Protein AF-A0A255ZM12-F1 (afdb_monomer_lite)

Organism: NCBI:txid2023067

Structure (mmCIF, N/CA/C/O backbone):
data_AF-A0A255ZM12-F1
#
_entry.id   AF-A0A255ZM12-F1
#
loop_
_atom_site.group_PDB
_atom_site.id
_atom_site.type_symbol
_atom_site.label_atom_id
_atom_site.label_alt_id
_atom_site.label_comp_id
_atom_site.label_asym_id
_atom_site.label_entity_id
_atom_site.label_seq_id
_atom_site.pdbx_PDB_ins_code
_atom_site.C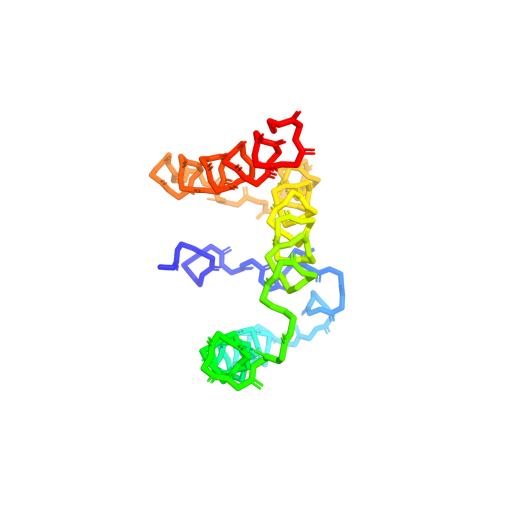artn_x
_atom_site.Cartn_y
_atom_site.Cartn_z
_atom_site.occupancy
_atom_site.B_iso_or_equiv
_atom_site.auth_seq_id
_atom_site.auth_comp_id
_atom_site.auth_asym_id
_atom_site.auth_atom_id
_atom_site.pdbx_PDB_model_num
ATOM 1 N N . MET A 1 1 ? -4.146 10.888 7.586 1.00 58.56 1 MET A N 1
ATOM 2 C CA . MET A 1 1 ? -4.026 9.445 7.890 1.00 58.56 1 MET A CA 1
ATOM 3 C C . MET A 1 1 ? -5.132 9.037 8.865 1.00 58.56 1 MET A C 1
ATOM 5 O O . MET A 1 1 ? -4.886 8.965 10.066 1.00 58.56 1 MET A O 1
ATOM 9 N N . ASP A 1 2 ? -6.353 8.776 8.378 1.00 56.88 2 ASP A N 1
ATOM 10 C CA . ASP A 1 2 ? -7.439 8.240 9.232 1.00 56.88 2 ASP A CA 1
ATOM 11 C C . ASP A 1 2 ? -7.066 6.921 9.899 1.00 56.88 2 ASP A C 1
ATOM 13 O O . ASP A 1 2 ? -7.536 6.633 10.996 1.00 56.88 2 ASP A O 1
ATOM 17 N N . ALA A 1 3 ? -6.157 6.174 9.275 1.00 61.16 3 ALA A N 1
ATOM 18 C CA . ALA A 1 3 ? -5.565 4.951 9.791 1.00 61.16 3 ALA A CA 1
ATOM 19 C C . ALA A 1 3 ? -5.038 5.098 11.218 1.00 61.16 3 ALA A C 1
ATOM 21 O O . 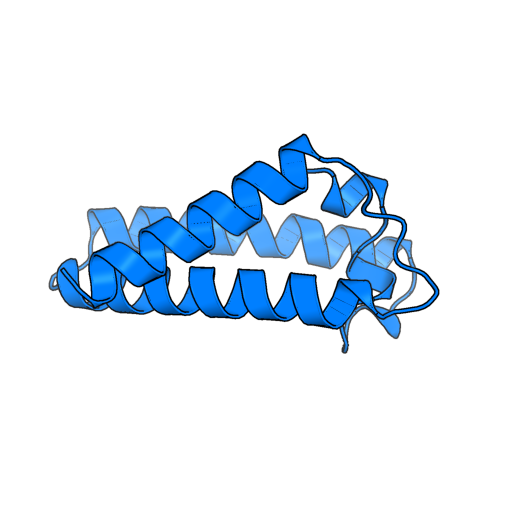ALA A 1 3 ? -5.239 4.239 12.081 1.00 61.16 3 ALA A O 1
ATOM 22 N N . ILE A 1 4 ? -4.418 6.250 11.482 1.00 61.22 4 ILE A N 1
ATOM 23 C CA . ILE A 1 4 ? -3.841 6.578 12.779 1.00 61.22 4 ILE A CA 1
ATOM 24 C C . ILE A 1 4 ? -4.935 6.955 13.780 1.00 61.22 4 ILE A C 1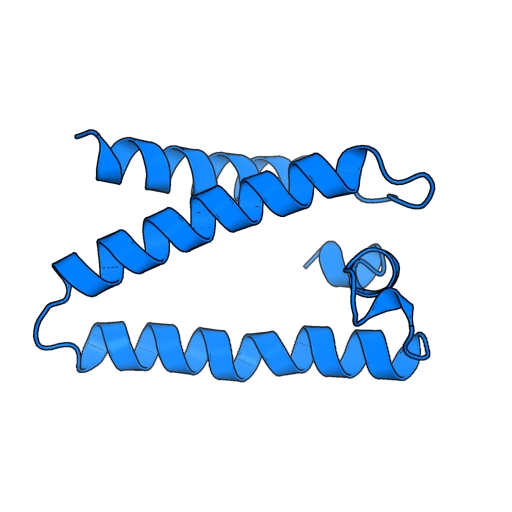
ATOM 26 O O . ILE A 1 4 ? -4.889 6.548 14.941 1.00 61.22 4 ILE A O 1
ATOM 30 N N . ARG A 1 5 ? -5.957 7.690 13.326 1.00 55.06 5 ARG A N 1
ATOM 31 C CA . ARG A 1 5 ? -7.101 8.106 14.152 1.00 55.06 5 ARG A CA 1
ATOM 32 C C . ARG A 1 5 ? -7.982 6.912 14.545 1.00 55.06 5 ARG A C 1
ATOM 34 O O . ARG A 1 5 ? -8.460 6.845 15.675 1.00 55.06 5 ARG A O 1
ATOM 41 N N . CYS A 1 6 ? -8.142 5.948 13.640 1.00 62.00 6 CYS A N 1
ATOM 42 C CA . CYS A 1 6 ? -8.955 4.746 13.823 1.00 62.00 6 CYS A CA 1
ATOM 43 C C . CYS A 1 6 ? -8.195 3.565 14.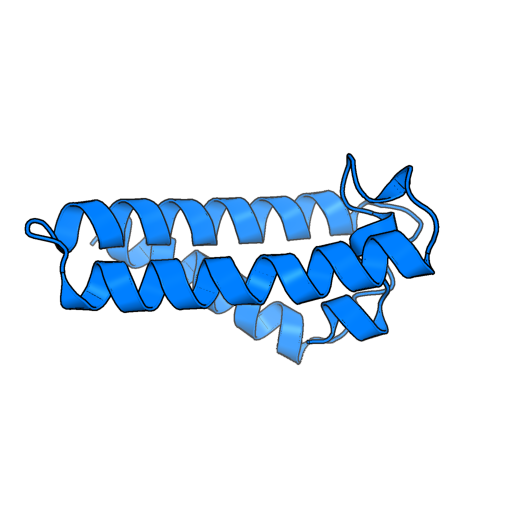448 1.00 62.00 6 CYS A C 1
ATOM 45 O O . CYS A 1 6 ? -8.809 2.528 14.699 1.00 62.00 6 CYS A O 1
ATOM 47 N N . ARG A 1 7 ? -6.897 3.725 14.748 1.00 65.19 7 ARG A N 1
ATOM 48 C CA . ARG A 1 7 ? -6.023 2.682 15.317 1.00 65.19 7 ARG A CA 1
ATOM 49 C C . ARG A 1 7 ? -6.012 1.399 14.482 1.00 65.19 7 ARG A C 1
ATOM 51 O O . ARG A 1 7 ? -6.171 0.303 15.021 1.00 65.19 7 ARG A O 1
ATOM 58 N N . GLU A 1 8 ? -5.826 1.526 13.168 1.00 65.38 8 GLU A N 1
ATOM 59 C CA . GLU A 1 8 ? -5.862 0.386 12.235 1.00 65.38 8 GLU A CA 1
ATOM 60 C C . GLU A 1 8 ? -4.830 -0.707 12.554 1.00 65.38 8 GLU A C 1
ATOM 62 O O . GLU A 1 8 ? -5.071 -1.881 12.269 1.00 65.38 8 GLU A O 1
ATOM 67 N N . TRP A 1 9 ? -3.741 -0.374 13.258 1.00 68.06 9 TRP A N 1
ATOM 68 C CA . TRP A 1 9 ? -2.782 -1.359 13.774 1.00 68.06 9 TRP A CA 1
ATOM 69 C C . TRP A 1 9 ? -3.419 -2.416 14.690 1.00 68.06 9 TRP A C 1
ATOM 71 O O . TRP A 1 9 ? -2.881 -3.509 14.799 1.00 68.06 9 TRP A O 1
ATOM 81 N N . ARG A 1 10 ? -4.579 -2.153 15.313 1.00 65.06 10 ARG A N 1
ATOM 82 C CA . ARG A 1 10 ? -5.317 -3.158 16.107 1.00 65.06 10 ARG A CA 1
ATOM 83 C C . ARG A 1 10 ? -6.032 -4.207 15.255 1.00 65.06 10 ARG A C 1
ATOM 85 O O . ARG A 1 10 ? -6.478 -5.214 15.796 1.00 65.06 10 ARG A O 1
ATOM 92 N N . ILE A 1 11 ? -6.206 -3.945 13.963 1.00 67.06 11 ILE A N 1
ATOM 93 C CA . ILE A 1 11 ? -6.945 -4.800 13.028 1.00 67.06 11 ILE A CA 1
ATOM 94 C C . ILE A 1 11 ? -5.969 -5.574 12.135 1.00 67.06 11 ILE A C 1
ATOM 96 O O . ILE A 1 11 ? -6.241 -6.714 11.767 1.00 67.06 11 ILE A O 1
ATOM 100 N N . PHE A 1 12 ? -4.808 -4.983 11.840 1.00 67.38 12 PHE A N 1
ATOM 101 C CA . PHE A 1 12 ? -3.790 -5.604 11.003 1.00 67.38 12 PHE A CA 1
ATOM 102 C C . PHE A 1 12 ? -3.212 -6.873 11.669 1.00 67.38 12 PHE A C 1
ATOM 104 O O . PHE A 1 12 ? -2.687 -6.786 12.786 1.00 67.38 12 PHE A O 1
ATOM 111 N N . PRO A 1 13 ? -3.282 -8.053 11.020 1.00 58.19 13 PRO A N 1
ATOM 112 C CA . PRO A 1 13 ? -2.767 -9.297 11.573 1.00 58.19 13 PRO A CA 1
ATOM 113 C C . PRO A 1 13 ? -1.247 -9.173 11.726 1.00 58.19 13 PRO A C 1
ATOM 115 O O . PRO A 1 13 ? -0.534 -8.887 10.769 1.00 58.19 13 PRO A O 1
ATOM 118 N N . GLY A 1 14 ? -0.765 -9.309 12.962 1.00 66.12 14 GLY A N 1
ATOM 119 C CA . GLY A 1 14 ? 0.628 -9.058 13.345 1.00 66.12 14 GLY A CA 1
ATOM 120 C C . GLY A 1 14 ? 0.764 -7.854 14.276 1.00 66.12 14 GLY A C 1
ATOM 121 O O . GLY A 1 14 ? 1.217 -8.015 15.406 1.00 66.12 14 GLY A O 1
ATOM 122 N N . LEU A 1 15 ? 0.295 -6.668 13.866 1.00 62.34 15 LEU A N 1
ATOM 123 C CA . LEU A 1 15 ? 0.300 -5.492 14.751 1.00 62.34 15 LEU A CA 1
ATOM 124 C C . LEU A 1 15 ? -0.808 -5.533 15.812 1.00 62.34 15 LEU A C 1
ATOM 126 O O . LEU A 1 15 ? -0.655 -4.919 16.866 1.00 62.34 15 LEU A O 1
ATOM 130 N N . SER A 1 16 ? -1.878 -6.302 15.585 1.00 66.12 16 SER A N 1
ATOM 131 C CA . SER A 1 16 ? -2.972 -6.484 16.547 1.00 66.12 16 SER A CA 1
ATOM 132 C C . SER A 1 16 ? -2.555 -7.202 17.836 1.00 66.12 16 SER A C 1
ATOM 134 O O . SER A 1 16 ? -3.234 -7.074 18.855 1.00 66.12 16 SER A O 1
ATOM 136 N N . LEU A 1 17 ? -1.436 -7.932 17.794 1.00 64.94 17 LEU A N 1
ATOM 137 C CA . LEU A 1 17 ? -0.829 -8.630 18.931 1.00 64.94 17 LEU A CA 1
ATOM 138 C C . LEU A 1 17 ? 0.079 -7.715 19.769 1.00 64.94 17 LEU A C 1
ATOM 140 O O . LEU A 1 17 ? 0.432 -8.059 20.895 1.00 64.94 17 LEU A O 1
ATOM 144 N N . LEU A 1 18 ? 0.472 -6.560 19.226 1.00 68.62 18 LEU A N 1
ATOM 145 C CA . LEU A 1 18 ? 1.356 -5.605 19.886 1.00 68.62 18 LEU A CA 1
ATOM 146 C C . LEU A 1 18 ? 0.556 -4.608 20.733 1.00 68.62 18 LEU A C 1
ATOM 148 O O . LEU A 1 18 ? -0.622 -4.339 20.493 1.00 68.62 18 LEU A O 1
ATOM 152 N N . SER A 1 19 ? 1.213 -4.027 21.740 1.00 74.69 19 SER A N 1
ATOM 153 C CA . SER A 1 19 ? 0.591 -2.991 22.568 1.00 74.69 19 SER A CA 1
ATOM 154 C C . SER A 1 19 ? 0.220 -1.768 21.721 1.00 74.69 19 SER A C 1
ATOM 156 O O . SER A 1 19 ? 0.923 -1.425 20.773 1.00 74.69 19 SER A O 1
ATOM 158 N N . ASP A 1 20 ? -0.871 -1.077 22.072 1.00 71.06 20 ASP A N 1
ATOM 159 C CA . ASP A 1 20 ? -1.451 0.015 21.264 1.00 71.06 20 ASP A CA 1
ATOM 160 C C . ASP A 1 20 ? -0.421 1.099 20.886 1.00 71.06 20 ASP A C 1
ATOM 162 O O . ASP A 1 20 ? -0.427 1.625 19.776 1.00 71.06 20 ASP A O 1
ATOM 166 N N . LYS A 1 21 ? 0.519 1.380 21.798 1.00 76.06 21 LYS A N 1
ATOM 167 C CA . LYS A 1 21 ? 1.606 2.346 21.598 1.00 76.06 21 LYS A CA 1
ATOM 168 C C . LYS A 1 21 ? 2.668 1.837 20.616 1.00 76.06 21 LYS A C 1
ATOM 170 O O . LYS A 1 21 ? 3.109 2.598 19.760 1.00 76.06 21 LYS A O 1
ATOM 175 N N . LEU A 1 22 ? 3.064 0.566 20.716 1.00 77.88 22 LEU A N 1
ATOM 176 C CA . LEU A 1 22 ? 4.015 -0.061 19.790 1.00 77.88 22 LEU A CA 1
ATOM 177 C C . LEU A 1 22 ? 3.406 -0.235 18.396 1.00 77.88 22 LEU A C 1
ATOM 179 O O . LEU A 1 22 ? 4.063 0.086 17.411 1.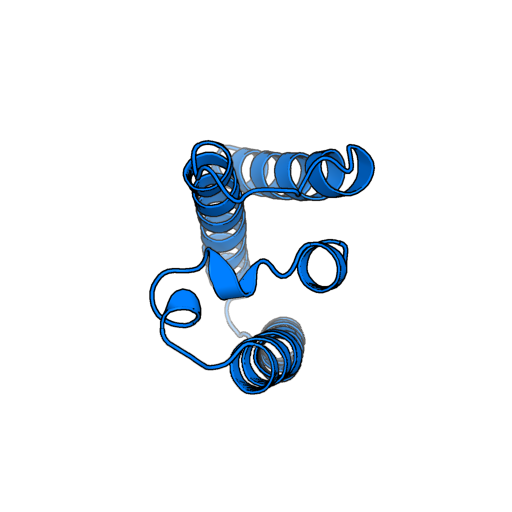00 77.88 22 LEU A O 1
ATOM 183 N N . GLY A 1 23 ? 2.144 -0.668 18.317 1.00 76.88 23 GLY A N 1
ATOM 184 C CA . GLY A 1 23 ? 1.406 -0.806 17.064 1.00 76.88 23 GLY A CA 1
ATOM 185 C C . GLY A 1 23 ? 1.314 0.516 16.299 1.00 76.88 23 GLY A C 1
ATOM 186 O O . GLY A 1 23 ? 1.615 0.554 15.110 1.00 76.88 23 GLY A O 1
ATOM 187 N N . HIS A 1 24 ? 1.003 1.615 16.997 1.00 74.44 24 HIS A N 1
ATOM 188 C CA . HIS A 1 24 ? 1.038 2.962 16.423 1.00 74.44 24 HIS A CA 1
ATOM 189 C C . HIS A 1 24 ? 2.422 3.314 15.877 1.00 74.44 24 HIS A C 1
ATOM 191 O O . HIS A 1 24 ? 2.540 3.709 14.719 1.00 74.44 24 HIS A O 1
ATOM 197 N N . ILE A 1 25 ? 3.463 3.206 16.711 1.00 80.31 25 ILE A N 1
ATOM 198 C CA . ILE A 1 25 ? 4.822 3.623 16.343 1.00 80.31 25 ILE A CA 1
ATOM 199 C C . ILE A 1 25 ? 5.285 2.845 15.117 1.00 80.31 25 ILE A C 1
ATOM 201 O O . ILE A 1 25 ? 5.690 3.459 14.138 1.00 80.31 25 ILE A O 1
ATOM 205 N N . ILE A 1 26 ? 5.169 1.517 15.135 1.00 80.69 26 ILE A N 1
ATOM 206 C CA . ILE A 1 26 ? 5.605 0.670 14.022 1.00 80.69 26 ILE A CA 1
ATOM 207 C C . ILE A 1 26 ? 4.805 0.990 12.763 1.00 80.69 26 ILE A C 1
ATOM 209 O O . ILE A 1 26 ? 5.401 1.125 11.701 1.00 80.69 26 ILE A O 1
ATOM 213 N N . PHE A 1 27 ? 3.485 1.167 12.870 1.00 77.50 27 PHE A N 1
ATOM 214 C CA . PHE A 1 27 ? 2.656 1.506 11.719 1.00 77.50 27 PHE A CA 1
ATOM 215 C C . PHE A 1 27 ? 3.105 2.822 11.082 1.00 77.50 27 PHE A C 1
ATOM 217 O O . PHE A 1 27 ? 3.391 2.850 9.893 1.00 77.50 27 PHE A O 1
ATOM 224 N N . VAL A 1 28 ? 3.242 3.899 11.858 1.00 81.06 28 VAL A N 1
ATOM 225 C CA . VAL A 1 28 ? 3.664 5.208 11.331 1.00 81.06 28 VAL A CA 1
ATOM 226 C C . VAL A 1 28 ? 5.088 5.158 10.791 1.00 81.06 28 VAL A C 1
ATOM 228 O O . VAL A 1 28 ? 5.339 5.603 9.671 1.00 81.06 28 VAL A O 1
ATOM 231 N N . PHE A 1 29 ? 6.017 4.581 11.554 1.00 83.81 29 PHE A N 1
ATOM 232 C CA . PHE A 1 29 ? 7.409 4.506 11.135 1.00 83.81 29 PHE A CA 1
ATOM 233 C C . PHE A 1 29 ? 7.593 3.624 9.913 1.00 83.81 29 PHE A C 1
ATOM 235 O O . PHE A 1 29 ? 8.418 3.984 9.096 1.00 83.81 29 PHE A O 1
ATOM 242 N N . ALA A 1 30 ? 6.823 2.551 9.719 1.00 82.50 30 ALA A N 1
ATOM 243 C CA . ALA A 1 30 ? 6.917 1.711 8.523 1.00 82.50 30 ALA A CA 1
ATOM 244 C C . ALA A 1 30 ? 6.581 2.472 7.229 1.00 82.50 30 ALA A C 1
ATOM 246 O O . ALA A 1 30 ? 7.119 2.145 6.171 1.00 82.50 30 ALA A O 1
ATOM 247 N N . HIS A 1 31 ? 5.753 3.520 7.301 1.00 82.81 31 HIS A N 1
ATOM 248 C CA . HIS A 1 31 ? 5.441 4.340 6.130 1.00 82.81 31 HIS A CA 1
ATOM 249 C C . HIS A 1 31 ? 6.633 5.197 5.684 1.00 82.81 31 HIS A C 1
ATOM 251 O O . HIS A 1 31 ? 6.770 5.454 4.493 1.00 82.81 31 HIS A O 1
ATOM 257 N N . ILE A 1 32 ? 7.519 5.616 6.595 1.00 85.75 32 ILE A N 1
ATOM 258 C CA . ILE A 1 32 ? 8.660 6.482 6.251 1.00 85.75 32 ILE A CA 1
ATOM 259 C C . ILE A 1 32 ? 9.653 5.763 5.308 1.00 85.75 32 ILE A C 1
ATOM 261 O O . ILE A 1 32 ? 9.909 6.292 4.224 1.00 85.75 32 ILE A O 1
ATOM 265 N N . PRO A 1 33 ? 10.174 4.558 5.631 1.00 85.44 33 PRO A N 1
ATOM 266 C CA . PRO A 1 33 ? 10.984 3.765 4.716 1.00 85.44 33 PRO A CA 1
ATOM 267 C C . PRO A 1 33 ? 10.239 3.413 3.436 1.00 85.44 33 PRO A C 1
ATOM 269 O O . PRO A 1 33 ? 10.856 3.392 2.379 1.00 85.44 33 PRO A O 1
ATOM 272 N N . LEU A 1 34 ? 8.929 3.156 3.511 1.00 84.75 34 LEU A N 1
ATOM 273 C CA . LEU A 1 34 ? 8.133 2.811 2.337 1.00 84.75 34 LEU A CA 1
ATOM 274 C C . LEU A 1 34 ? 8.061 3.983 1.349 1.00 84.75 34 LEU A C 1
ATOM 276 O O . LEU A 1 34 ? 8.344 3.797 0.169 1.00 84.75 34 LEU A O 1
ATOM 280 N N . PHE A 1 35 ? 7.781 5.201 1.820 1.00 84.44 35 PHE A N 1
ATOM 281 C CA . PHE A 1 35 ? 7.821 6.395 0.973 1.00 84.44 35 PHE A CA 1
ATOM 282 C C . PHE A 1 35 ? 9.224 6.675 0.439 1.00 84.44 35 PHE A C 1
ATOM 284 O O . PHE A 1 35 ? 9.374 6.990 -0.740 1.00 84.44 35 PHE A O 1
ATOM 291 N N . PHE A 1 36 ? 10.255 6.516 1.273 1.00 88.25 36 PHE A N 1
ATOM 292 C CA . PHE A 1 36 ? 11.638 6.660 0.827 1.00 88.25 36 PHE A CA 1
ATOM 293 C C . PHE A 1 36 ? 11.978 5.663 -0.286 1.00 88.25 36 PHE A C 1
ATOM 295 O O . PHE A 1 36 ? 12.530 6.059 -1.307 1.00 88.25 36 PHE A O 1
ATOM 302 N N . PHE A 1 37 ? 11.602 4.394 -0.123 1.00 87.25 37 PHE A N 1
ATOM 303 C CA . PHE A 1 37 ? 11.832 3.340 -1.106 1.00 87.25 37 PHE A CA 1
ATOM 304 C C . PHE A 1 37 ? 11.111 3.628 -2.425 1.00 87.25 37 PHE A C 1
ATOM 306 O O . PHE A 1 37 ? 11.721 3.529 -3.486 1.00 87.25 37 PHE A O 1
ATOM 313 N N . VAL A 1 38 ? 9.846 4.059 -2.366 1.00 86.56 38 VAL A N 1
ATOM 314 C CA . VAL A 1 38 ? 9.068 4.437 -3.555 1.00 86.56 38 VAL A CA 1
ATOM 315 C C . VAL A 1 38 ? 9.733 5.593 -4.306 1.00 86.56 38 VAL A C 1
ATOM 317 O O . VAL A 1 38 ? 9.937 5.499 -5.513 1.00 86.56 38 VAL A O 1
ATOM 320 N N . ILE A 1 39 ? 10.128 6.660 -3.604 1.00 86.62 39 ILE A N 1
ATOM 321 C CA . ILE A 1 39 ? 10.800 7.820 -4.215 1.00 86.62 39 ILE A CA 1
ATOM 322 C C . ILE A 1 39 ? 12.169 7.430 -4.779 1.00 86.62 39 ILE A C 1
ATOM 324 O O . ILE A 1 39 ? 12.542 7.856 -5.874 1.00 86.62 39 ILE A O 1
ATOM 328 N N . TRP A 1 40 ? 12.929 6.625 -4.038 1.00 89.31 40 TRP A N 1
ATOM 329 C CA . TRP A 1 40 ? 14.240 6.162 -4.469 1.00 89.31 40 TRP A CA 1
ATOM 330 C C . TRP A 1 40 ? 14.133 5.346 -5.754 1.00 89.31 40 TRP A C 1
ATOM 332 O O . TRP A 1 40 ? 14.877 5.612 -6.701 1.00 89.31 40 TRP A O 1
ATOM 342 N N . GLN A 1 41 ? 13.158 4.439 -5.823 1.00 86.12 41 GLN A N 1
ATOM 343 C CA . GLN A 1 41 ? 12.956 3.597 -6.988 1.00 86.12 41 GLN A CA 1
ATOM 344 C C . GLN A 1 41 ? 12.408 4.376 -8.183 1.00 86.12 41 GLN A C 1
ATOM 346 O O . GLN A 1 41 ? 12.904 4.199 -9.289 1.00 86.12 41 GLN A O 1
ATOM 351 N N . LEU A 1 42 ? 11.518 5.348 -7.979 1.00 84.06 42 LEU A N 1
ATOM 352 C CA . LEU A 1 42 ? 11.119 6.284 -9.040 1.00 84.06 42 LEU A CA 1
ATOM 353 C C . LEU A 1 42 ? 12.310 7.043 -9.649 1.00 84.06 42 LEU A C 1
ATOM 355 O O . LEU A 1 42 ? 12.283 7.381 -10.827 1.00 84.06 42 LEU A O 1
ATOM 359 N N . LYS A 1 43 ? 13.361 7.313 -8.867 1.00 86.25 43 LYS A N 1
ATOM 360 C CA . LYS A 1 43 ? 14.528 8.076 -9.332 1.00 86.25 43 LYS A CA 1
ATOM 361 C C . LYS A 1 43 ? 15.662 7.212 -9.898 1.00 86.25 43 LYS A C 1
ATOM 363 O O . LYS A 1 43 ? 16.407 7.693 -10.745 1.00 86.25 43 LYS A O 1
ATOM 368 N N . HIS A 1 44 ? 15.829 5.983 -9.409 1.00 85.25 44 HIS A N 1
ATOM 369 C CA . HIS A 1 44 ? 16.977 5.120 -9.734 1.00 85.25 44 HIS A CA 1
ATOM 370 C C . HIS A 1 44 ? 16.611 3.805 -10.432 1.00 85.25 44 HIS A C 1
ATOM 372 O O . HIS A 1 44 ? 17.518 3.059 -10.811 1.00 85.25 44 HIS A O 1
ATOM 378 N N . SER A 1 45 ? 15.325 3.487 -10.613 1.00 82.31 45 SER A N 1
ATOM 379 C CA . SER A 1 45 ? 14.944 2.256 -11.308 1.00 82.31 45 SER A CA 1
ATOM 380 C C . SER A 1 45 ? 15.349 2.333 -12.775 1.00 82.31 45 SER A C 1
ATOM 382 O O . SER A 1 45 ? 14.998 3.274 -13.482 1.00 82.31 45 SER A O 1
ATOM 384 N N . LYS A 1 46 ? 16.067 1.307 -13.240 1.00 79.75 46 LYS A N 1
ATOM 385 C CA . LYS A 1 46 ? 16.364 1.118 -14.668 1.00 79.75 46 LYS A CA 1
ATOM 386 C C . LYS A 1 46 ? 15.125 0.702 -15.459 1.00 79.75 46 LYS A C 1
ATOM 388 O O . LYS A 1 46 ? 15.054 0.963 -16.651 1.00 79.75 46 LYS A O 1
ATOM 393 N N . ASP A 1 47 ? 14.181 0.060 -14.780 1.00 85.25 47 ASP A N 1
ATOM 394 C CA . ASP A 1 47 ? 12.908 -0.386 -15.328 1.00 85.25 47 ASP A CA 1
ATOM 395 C C . ASP A 1 47 ? 11.793 0.195 -14.454 1.00 85.25 47 ASP A C 1
ATOM 397 O O . ASP A 1 47 ? 11.475 -0.304 -13.367 1.00 85.25 47 ASP A O 1
ATOM 401 N N . ILE A 1 48 ? 11.301 1.360 -14.866 1.00 86.56 48 ILE A N 1
ATOM 402 C CA . ILE A 1 48 ? 10.249 2.076 -14.145 1.00 86.56 48 ILE A CA 1
ATOM 403 C C . ILE A 1 48 ? 8.892 1.399 -14.365 1.00 86.56 48 ILE A C 1
ATOM 405 O O . ILE A 1 48 ? 8.062 1.413 -13.462 1.00 86.56 48 ILE A O 1
ATOM 409 N N . GLU A 1 49 ? 8.694 0.744 -15.512 1.00 85.25 49 GLU A N 1
ATOM 410 C CA . GLU A 1 49 ? 7.449 0.058 -15.863 1.00 85.25 49 GLU A CA 1
ATOM 411 C C . GLU A 1 49 ? 7.226 -1.168 -14.978 1.00 85.25 49 GLU A C 1
ATOM 413 O O . GLU A 1 49 ? 6.136 -1.357 -14.435 1.00 85.25 49 GLU A O 1
ATOM 418 N N . ALA A 1 50 ? 8.268 -1.978 -14.758 1.00 86.50 50 ALA A N 1
ATOM 419 C CA . ALA A 1 50 ? 8.201 -3.099 -13.824 1.00 86.50 50 ALA A CA 1
ATOM 420 C C . ALA A 1 50 ? 7.887 -2.631 -12.392 1.00 86.50 50 ALA A C 1
ATOM 422 O O . ALA A 1 50 ? 7.094 -3.263 -11.687 1.00 86.50 50 ALA A O 1
ATOM 423 N N . PHE A 1 51 ? 8.464 -1.500 -11.968 1.00 87.88 51 PHE A N 1
ATOM 424 C CA . PHE A 1 51 ? 8.161 -0.901 -10.668 1.00 87.88 51 PHE A CA 1
ATOM 425 C C . PHE A 1 51 ? 6.713 -0.401 -10.588 1.00 87.88 51 PHE A C 1
ATOM 427 O O . PHE A 1 51 ? 6.030 -0.701 -9.610 1.00 87.88 51 PHE A O 1
ATOM 434 N N . MET A 1 52 ? 6.226 0.305 -11.613 1.00 86.19 52 MET A N 1
ATOM 435 C CA . MET A 1 52 ? 4.844 0.791 -11.681 1.00 86.19 52 MET A CA 1
ATOM 436 C C . MET A 1 52 ? 3.842 -0.361 -11.624 1.00 86.19 52 MET A C 1
ATOM 438 O O . MET A 1 52 ? 2.930 -0.319 -10.802 1.00 86.19 52 MET A O 1
ATOM 442 N N . LYS A 1 53 ? 4.067 -1.451 -12.372 1.00 87.69 53 LYS A N 1
ATOM 443 C CA . LYS A 1 53 ? 3.238 -2.666 -12.275 1.00 87.69 53 LYS A CA 1
ATOM 444 C C . LYS A 1 53 ? 3.221 -3.229 -10.856 1.00 87.69 53 LYS A C 1
ATOM 446 O O . LYS A 1 53 ? 2.150 -3.516 -10.324 1.00 87.69 53 LYS A O 1
ATOM 451 N N . GLY A 1 54 ? 4.383 -3.348 -10.212 1.00 87.06 54 GLY A N 1
ATOM 452 C CA . GLY A 1 54 ? 4.473 -3.794 -8.819 1.00 87.06 54 GLY A CA 1
ATOM 453 C C . GLY A 1 54 ? 3.723 -2.873 -7.849 1.00 87.06 54 GLY A C 1
ATOM 454 O O . GLY A 1 54 ? 3.006 -3.348 -6.967 1.00 87.06 54 GLY A O 1
ATOM 455 N N . PHE A 1 55 ? 3.834 -1.559 -8.039 1.00 87.00 55 PHE A N 1
ATOM 456 C CA . PHE A 1 55 ? 3.146 -0.553 -7.234 1.00 87.00 55 PHE A CA 1
ATOM 457 C C . PHE A 1 55 ? 1.624 -0.582 -7.434 1.00 87.00 55 PHE A C 1
ATOM 459 O O . PHE A 1 55 ? 0.876 -0.498 -6.461 1.00 87.00 55 PHE A O 1
ATOM 466 N N . ASN A 1 56 ? 1.152 -0.791 -8.662 1.00 87.06 56 ASN A N 1
ATOM 467 C CA . ASN A 1 56 ? -0.268 -0.957 -8.964 1.00 87.06 56 ASN A CA 1
ATOM 468 C C . ASN A 1 56 ? -0.843 -2.206 -8.296 1.00 87.06 56 ASN A C 1
ATOM 470 O O . ASN A 1 56 ? -1.880 -2.129 -7.638 1.00 87.06 56 ASN A O 1
ATOM 474 N N . ILE A 1 57 ? -0.138 -3.342 -8.386 1.00 88.19 57 ILE A N 1
ATOM 475 C CA . ILE A 1 57 ? -0.512 -4.571 -7.670 1.00 88.19 57 ILE A CA 1
ATOM 476 C C . ILE A 1 57 ? -0.580 -4.297 -6.166 1.00 88.19 57 ILE A C 1
ATOM 478 O O . ILE A 1 57 ? -1.550 -4.686 -5.515 1.00 88.19 57 ILE A O 1
ATOM 482 N N . PHE A 1 58 ? 0.410 -3.592 -5.610 1.00 87.50 58 PHE A N 1
ATOM 483 C CA . PHE A 1 58 ? 0.407 -3.206 -4.202 1.00 87.50 58 PHE A CA 1
ATOM 484 C C . PHE A 1 58 ? -0.829 -2.373 -3.837 1.00 87.50 58 PHE A C 1
ATOM 486 O O . PHE A 1 58 ? -1.465 -2.672 -2.830 1.00 87.50 58 PHE A O 1
ATOM 493 N N . MET A 1 59 ? -1.221 -1.392 -4.655 1.00 86.06 59 MET A N 1
ATOM 494 C CA . MET A 1 59 ? -2.421 -0.576 -4.416 1.00 86.06 59 MET A CA 1
ATOM 495 C C . MET A 1 59 ? -3.716 -1.392 -4.468 1.00 86.06 59 MET A C 1
ATOM 497 O O . MET A 1 59 ? -4.590 -1.212 -3.617 1.00 86.06 59 MET A O 1
ATOM 501 N N . ILE A 1 60 ? -3.829 -2.335 -5.406 1.00 87.31 60 ILE A N 1
ATOM 502 C CA . ILE A 1 60 ? -4.978 -3.248 -5.503 1.00 87.31 60 ILE A CA 1
ATOM 503 C C . ILE A 1 60 ? -5.055 -4.147 -4.262 1.00 87.31 60 ILE A C 1
ATOM 505 O O . ILE A 1 60 ? -6.112 -4.266 -3.638 1.00 87.31 60 ILE A O 1
ATOM 509 N N . VAL A 1 61 ? -3.932 -4.757 -3.867 1.00 87.19 61 VAL A N 1
ATOM 510 C CA . VAL A 1 61 ? -3.853 -5.605 -2.667 1.00 87.19 61 VAL A CA 1
ATOM 511 C C . VAL A 1 61 ? -4.151 -4.792 -1.410 1.00 87.19 61 VAL A C 1
ATOM 513 O O . VAL A 1 61 ? -4.889 -5.254 -0.544 1.00 87.19 61 VAL A O 1
ATOM 516 N N . HIS A 1 62 ? -3.633 -3.568 -1.316 1.00 84.94 62 HIS A N 1
ATOM 517 C CA . HIS A 1 62 ? -3.884 -2.654 -0.208 1.00 84.94 62 HIS A CA 1
ATOM 518 C C . HIS A 1 62 ? -5.377 -2.321 -0.072 1.00 84.94 62 HIS A C 1
ATOM 520 O O . HIS A 1 62 ? -5.935 -2.444 1.020 1.00 84.94 62 HIS A O 1
ATOM 526 N N . LEU A 1 63 ? -6.059 -2.001 -1.178 1.00 84.50 63 LEU A N 1
ATOM 527 C CA . LEU A 1 63 ? -7.515 -1.841 -1.197 1.00 84.50 63 LEU A CA 1
ATOM 528 C C . LEU A 1 63 ? -8.226 -3.126 -0.739 1.00 84.50 63 LEU A C 1
ATOM 530 O O . LEU A 1 63 ? -9.122 -3.067 0.104 1.00 84.50 63 LEU A O 1
ATOM 534 N N . GLY A 1 64 ? -7.802 -4.292 -1.235 1.00 83.31 64 GLY A N 1
ATOM 535 C CA . GLY A 1 64 ? -8.338 -5.590 -0.819 1.00 83.31 64 GLY A CA 1
ATOM 536 C C . GLY A 1 64 ? -8.195 -5.845 0.686 1.00 83.31 64 GLY A C 1
ATOM 537 O O . GLY A 1 64 ? -9.145 -6.295 1.328 1.00 83.31 64 GLY A O 1
ATOM 538 N N . LEU A 1 65 ? -7.049 -5.487 1.274 1.00 81.00 65 LEU A N 1
ATOM 539 C CA . LEU A 1 65 ? -6.818 -5.562 2.716 1.00 81.00 65 LEU A CA 1
ATOM 540 C C . LEU A 1 65 ? -7.791 -4.661 3.484 1.00 81.00 65 LEU A C 1
ATOM 542 O O . LEU A 1 65 ? -8.430 -5.132 4.423 1.00 81.00 65 LEU A O 1
ATOM 546 N N . HIS A 1 66 ? -7.988 -3.408 3.063 1.00 78.94 66 HIS A N 1
ATOM 547 C CA . HIS A 1 66 ? -8.975 -2.521 3.693 1.00 78.94 66 HIS A CA 1
ATOM 548 C C . HIS A 1 66 ? -10.407 -3.066 3.584 1.00 78.94 66 HIS A C 1
ATOM 550 O O . HIS A 1 66 ? -11.163 -3.006 4.558 1.00 78.94 66 HIS A O 1
ATOM 556 N N . ILE A 1 67 ? -10.779 -3.662 2.445 1.00 78.62 67 ILE A N 1
ATOM 557 C CA . ILE A 1 67 ? -12.085 -4.317 2.271 1.00 78.62 67 ILE A CA 1
ATOM 558 C C . ILE A 1 67 ? -12.225 -5.533 3.194 1.00 78.62 67 ILE A C 1
ATOM 560 O O . ILE A 1 67 ? -13.274 -5.737 3.804 1.00 78.62 67 ILE A O 1
ATOM 564 N N . MET A 1 68 ? -11.174 -6.335 3.356 1.00 75.44 68 MET A N 1
ATOM 565 C CA . MET A 1 68 ? -11.182 -7.459 4.292 1.00 75.44 68 MET A CA 1
ATOM 566 C C . MET A 1 68 ? -11.333 -6.971 5.742 1.00 75.44 68 MET A C 1
ATOM 568 O O . MET A 1 68 ? -12.112 -7.532 6.517 1.00 75.44 68 MET A O 1
ATOM 572 N N . PHE A 1 69 ? -10.654 -5.878 6.097 1.00 70.38 69 PHE A N 1
ATOM 573 C CA . PHE A 1 69 ? -10.724 -5.279 7.426 1.00 70.38 69 PHE A CA 1
ATOM 574 C C . PHE A 1 69 ? -12.036 -4.534 7.704 1.00 70.38 69 PHE A C 1
ATOM 576 O O . PHE A 1 69 ? -12.375 -4.362 8.875 1.00 70.38 69 PHE A O 1
ATOM 583 N N . LEU A 1 70 ? -12.839 -4.161 6.695 1.00 68.88 70 LEU A N 1
ATOM 584 C CA . LEU A 1 70 ? -14.208 -3.638 6.893 1.00 68.88 70 LEU A CA 1
ATOM 585 C C . LEU A 1 70 ? -15.094 -4.588 7.692 1.00 68.88 70 LEU A C 1
ATOM 587 O O . LEU A 1 70 ? -15.871 -4.140 8.531 1.00 68.88 70 LEU A O 1
ATOM 591 N N . LYS A 1 71 ? -14.976 -5.898 7.448 1.00 63.84 71 LYS A N 1
ATOM 592 C CA . LYS A 1 71 ? -15.778 -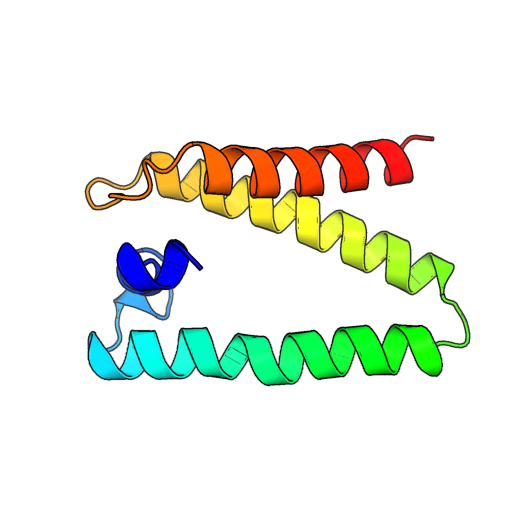6.909 8.152 1.00 63.84 71 LYS A CA 1
ATOM 593 C C . LYS A 1 71 ? -15.352 -7.109 9.608 1.00 63.84 71 LYS A C 1
ATOM 595 O O . LYS A 1 71 ? -16.050 -7.794 10.355 1.00 63.84 71 LYS A O 1
ATOM 600 N N . HIS A 1 72 ? -14.228 -6.535 10.036 1.00 63.94 72 HIS A N 1
ATOM 601 C CA . HIS A 1 72 ? -13.734 -6.729 11.389 1.00 63.94 72 HIS A CA 1
ATOM 602 C C . HIS A 1 72 ? -14.545 -5.902 12.398 1.00 63.94 72 HIS A C 1
ATOM 604 O O . HIS A 1 72 ? -14.701 -4.692 12.255 1.00 63.94 72 HIS A O 1
ATOM 610 N N . LYS A 1 73 ? -15.009 -6.540 13.481 1.00 57.00 73 LYS A N 1
ATOM 611 C CA . LYS A 1 73 ? -15.938 -5.970 14.486 1.00 57.00 73 LYS A CA 1
ATOM 612 C C . LYS A 1 73 ? -15.445 -4.685 15.186 1.00 57.00 73 LYS A C 1
ATOM 614 O O . LYS A 1 73 ? -16.237 -3.979 15.799 1.00 57.00 73 LYS A O 1
ATOM 619 N N . ASN A 1 74 ? -14.146 -4.390 15.094 1.00 57.66 74 ASN A N 1
ATOM 620 C CA . ASN A 1 74 ? -13.489 -3.209 15.670 1.00 57.66 74 ASN A CA 1
ATOM 621 C C . ASN A 1 74 ? -13.181 -2.110 14.643 1.00 57.66 74 ASN A C 1
ATOM 623 O O . ASN A 1 74 ? -12.523 -1.128 14.992 1.00 57.66 74 ASN A O 1
ATOM 627 N N . ASN A 1 75 ? -13.625 -2.253 13.392 1.00 58.88 75 ASN A N 1
ATOM 628 C CA . ASN A 1 75 ? -13.316 -1.270 12.373 1.00 58.88 75 ASN A CA 1
ATOM 629 C C . ASN A 1 75 ? -14.155 0.006 12.557 1.00 58.88 75 ASN A C 1
ATOM 631 O O . ASN A 1 75 ? -15.365 0.024 12.336 1.00 58.88 75 ASN A O 1
ATOM 635 N N . LYS A 1 76 ? -13.495 1.083 13.000 1.00 61.47 76 LYS A N 1
ATOM 636 C CA . LYS A 1 76 ? -14.077 2.430 13.123 1.00 61.47 76 LYS A CA 1
ATOM 637 C C . LYS A 1 76 ? -13.791 3.314 11.906 1.00 61.47 76 LYS A C 1
ATOM 639 O O . LYS A 1 76 ? -14.148 4.490 11.923 1.00 61.47 76 LYS A O 1
ATOM 644 N N . PHE A 1 77 ? -13.171 2.762 10.864 1.00 62.69 77 PHE A N 1
ATOM 645 C CA . PHE A 1 77 ? -12.798 3.469 9.647 1.00 62.69 77 PHE A CA 1
ATOM 646 C C . PHE A 1 77 ? -14.040 3.766 8.793 1.00 62.69 77 PHE A C 1
ATOM 648 O O . PHE A 1 77 ? -14.401 3.024 7.880 1.00 62.69 77 PHE A O 1
ATOM 655 N N . LYS A 1 78 ? -14.742 4.846 9.153 1.00 62.69 78 LYS A N 1
ATOM 656 C CA . LYS A 1 78 ? -15.967 5.327 8.491 1.00 62.69 78 LYS A CA 1
ATOM 657 C C . LYS A 1 78 ? -15.762 6.599 7.668 1.00 62.69 78 LYS A C 1
ATOM 659 O O . LYS A 1 78 ? -16.732 7.138 7.146 1.00 62.69 78 LYS A O 1
ATOM 664 N N . ASP A 1 79 ? -14.535 7.101 7.577 1.00 70.88 79 ASP A N 1
ATOM 665 C CA . ASP A 1 79 ? -14.278 8.355 6.881 1.00 70.88 79 ASP A CA 1
ATOM 666 C C . ASP A 1 79 ? -14.354 8.149 5.363 1.00 70.88 79 ASP A C 1
ATOM 668 O O . ASP A 1 79 ? -13.591 7.378 4.770 1.00 70.88 79 ASP A O 1
ATOM 672 N N . TRP A 1 80 ? -15.333 8.801 4.742 1.00 66.88 80 TRP A N 1
ATOM 673 C CA . TRP A 1 80 ? -15.639 8.624 3.326 1.00 66.88 80 TRP A CA 1
ATOM 674 C C . TRP A 1 80 ? -14.536 9.179 2.417 1.00 66.88 80 TRP A C 1
ATOM 676 O O . TRP A 1 80 ? -14.296 8.628 1.342 1.00 66.88 80 TRP A O 1
ATOM 686 N N . ILE A 1 81 ? -13.809 10.211 2.863 1.00 73.31 81 ILE A N 1
ATOM 687 C CA . ILE A 1 81 ? -12.688 10.785 2.107 1.00 73.31 81 ILE A CA 1
ATOM 688 C C . ILE A 1 81 ? -11.568 9.753 2.011 1.00 73.31 81 ILE A C 1
ATOM 690 O O . ILE A 1 81 ? -11.064 9.469 0.926 1.00 73.31 81 ILE A O 1
ATOM 694 N N . SER A 1 82 ? -11.229 9.131 3.138 1.00 72.75 82 SER A N 1
ATOM 695 C CA . SER A 1 82 ? -10.201 8.095 3.183 1.00 72.75 82 SER A CA 1
ATOM 696 C C . SER A 1 82 ? -10.584 6.872 2.342 1.00 72.75 82 SER A C 1
ATOM 698 O O . SER A 1 82 ? -9.755 6.368 1.588 1.00 72.75 82 SER A O 1
ATOM 700 N N . TRP A 1 83 ? -11.853 6.453 2.371 1.00 76.62 83 TRP A N 1
ATOM 701 C CA . TRP A 1 83 ? -12.364 5.408 1.472 1.00 76.62 83 TRP A CA 1
ATOM 702 C C . TRP A 1 83 ? -12.264 5.779 -0.007 1.00 76.62 83 TRP A C 1
ATOM 704 O O . TRP A 1 83 ? -11.866 4.947 -0.818 1.00 76.62 83 TRP A O 1
ATOM 714 N N . THR A 1 84 ? -12.584 7.025 -0.355 1.00 80.50 84 THR A N 1
ATOM 715 C CA . THR A 1 84 ? -12.500 7.518 -1.735 1.00 80.50 84 THR A CA 1
ATOM 716 C C . THR A 1 84 ? -11.061 7.483 -2.247 1.00 80.50 84 THR A C 1
ATOM 718 O O . THR A 1 84 ? -10.828 7.057 -3.374 1.00 80.50 84 THR A O 1
ATOM 721 N N . ILE A 1 85 ? -10.085 7.853 -1.412 1.00 81.94 85 ILE A N 1
ATOM 722 C CA . ILE A 1 85 ? -8.660 7.809 -1.771 1.00 81.94 85 ILE A CA 1
ATOM 723 C C . ILE A 1 85 ? -8.188 6.365 -1.976 1.00 81.94 85 ILE A C 1
ATOM 725 O O . ILE A 1 85 ? -7.518 6.082 -2.965 1.00 81.94 85 ILE A O 1
ATOM 729 N N . ILE A 1 86 ? -8.548 5.443 -1.078 1.00 82.75 86 ILE A N 1
ATOM 730 C CA . ILE A 1 86 ? -8.109 4.039 -1.156 1.00 82.75 86 ILE A CA 1
ATOM 731 C C . ILE A 1 86 ? -8.752 3.336 -2.362 1.00 82.75 86 ILE A C 1
ATOM 733 O O . ILE A 1 86 ? -8.059 2.662 -3.125 1.00 82.75 86 ILE A O 1
ATOM 737 N N . ILE A 1 87 ? -10.062 3.518 -2.570 1.00 84.06 87 ILE A N 1
ATOM 738 C CA . ILE A 1 87 ? -10.773 2.968 -3.735 1.00 84.06 87 ILE A CA 1
ATOM 739 C C . ILE A 1 87 ? -10.230 3.580 -5.025 1.00 84.06 87 ILE A C 1
ATOM 741 O O . ILE A 1 87 ? -9.950 2.843 -5.966 1.00 84.06 87 ILE A O 1
ATOM 745 N N . GLY A 1 88 ? -10.044 4.902 -5.063 1.00 85.50 88 GLY A N 1
ATOM 746 C CA . GLY A 1 88 ? -9.482 5.599 -6.216 1.00 85.50 88 GLY A CA 1
ATOM 747 C C . GLY A 1 88 ? -8.089 5.086 -6.573 1.00 85.50 88 GLY A C 1
ATOM 748 O O . GLY A 1 88 ? -7.845 4.753 -7.727 1.00 85.50 88 GLY A O 1
ATOM 749 N N . ALA A 1 89 ? -7.203 4.928 -5.586 1.00 85.12 89 ALA A N 1
ATOM 750 C CA . ALA A 1 89 ? -5.862 4.388 -5.799 1.00 85.12 89 ALA A CA 1
ATOM 751 C C . ALA A 1 89 ? -5.887 2.947 -6.338 1.00 85.12 89 ALA A C 1
ATOM 753 O O . ALA A 1 89 ? -5.169 2.635 -7.287 1.00 85.12 89 ALA A O 1
ATOM 754 N N . GLY A 1 90 ? -6.736 2.077 -5.779 1.00 84.00 90 GLY A N 1
ATOM 755 C CA . GLY A 1 90 ? -6.873 0.699 -6.257 1.00 84.00 90 GLY A CA 1
ATOM 756 C C . GLY A 1 90 ? -7.473 0.604 -7.664 1.00 84.00 90 GLY A C 1
ATOM 757 O O . GLY A 1 90 ? -6.995 -0.188 -8.473 1.00 84.00 90 GLY A O 1
ATOM 758 N N . LEU A 1 91 ? -8.475 1.431 -7.987 1.00 86.75 91 LEU A N 1
ATOM 759 C CA . LEU A 1 91 ? -9.068 1.494 -9.327 1.00 86.75 91 LEU A CA 1
ATOM 760 C C . LEU A 1 91 ? -8.081 2.026 -10.364 1.00 86.75 91 LEU A C 1
ATOM 762 O O . LEU A 1 91 ? -7.974 1.437 -11.433 1.00 86.75 91 LEU A O 1
ATOM 766 N N . CYS A 1 92 ? -7.336 3.089 -10.053 1.00 86.25 92 CYS A N 1
ATOM 767 C CA . CYS A 1 92 ? -6.294 3.595 -10.945 1.00 86.25 92 CYS A CA 1
ATOM 768 C C . CYS A 1 92 ? -5.223 2.531 -11.208 1.00 86.25 92 CYS A C 1
ATOM 770 O O . CYS A 1 92 ? -4.865 2.315 -12.359 1.00 86.25 92 CYS A O 1
ATOM 772 N N . GLY A 1 93 ? -4.773 1.819 -10.168 1.00 82.81 93 GLY A N 1
ATOM 773 C CA . GLY A 1 93 ? -3.812 0.726 -10.330 1.00 82.81 93 GLY A CA 1
ATOM 774 C C . GLY A 1 93 ? -4.356 -0.430 -11.174 1.00 82.81 93 GLY A C 1
ATOM 775 O O . GLY A 1 93 ? -3.620 -1.007 -11.966 1.00 82.81 93 GLY A O 1
ATOM 776 N N . LEU A 1 94 ? -5.646 -0.757 -11.044 1.00 86.38 94 LEU A N 1
ATOM 777 C CA . LEU A 1 94 ? -6.292 -1.779 -11.869 1.00 86.38 94 LEU A CA 1
ATOM 778 C C . LEU A 1 94 ? -6.430 -1.335 -13.329 1.00 86.38 94 LEU A C 1
ATOM 780 O O . LEU A 1 94 ? -6.172 -2.131 -14.226 1.00 86.38 94 LEU A O 1
ATOM 784 N N . LEU A 1 95 ? -6.822 -0.082 -13.563 1.00 87.69 95 LEU A N 1
ATOM 785 C CA . LEU A 1 95 ? -6.949 0.482 -14.905 1.00 87.69 95 LEU A CA 1
ATOM 786 C C . LEU A 1 95 ? -5.599 0.525 -15.621 1.00 87.69 95 LEU A C 1
ATOM 788 O O . LEU A 1 95 ? -5.534 0.094 -16.761 1.00 87.69 95 LEU A O 1
ATOM 792 N N . ASP A 1 96 ? -4.532 0.952 -14.946 1.00 85.88 96 ASP A N 1
ATOM 793 C CA . ASP A 1 96 ? -3.171 0.980 -15.508 1.00 85.88 96 ASP A CA 1
ATOM 794 C C . ASP A 1 96 ? -2.624 -0.425 -15.829 1.00 85.88 96 ASP A C 1
ATOM 796 O O . ASP A 1 96 ? -1.755 -0.587 -16.674 1.00 85.88 96 ASP A O 1
ATOM 800 N N . LEU A 1 97 ? -3.140 -1.469 -15.170 1.00 82.75 97 LEU A N 1
ATOM 801 C CA . LEU A 1 97 ? -2.772 -2.863 -15.445 1.00 82.75 97 LEU A CA 1
ATOM 802 C C . LEU A 1 97 ? -3.518 -3.474 -16.637 1.00 82.75 97 LEU A C 1
ATOM 804 O O . LEU A 1 97 ? -3.058 -4.478 -17.183 1.00 82.75 97 LEU A O 1
ATOM 808 N N . ILE A 1 98 ? -4.691 -2.933 -16.968 1.00 83.31 98 ILE A N 1
ATOM 809 C CA . ILE A 1 98 ? -5.587 -3.450 -18.012 1.00 83.31 98 ILE A CA 1
ATOM 810 C C . ILE A 1 98 ? -5.479 -2.630 -19.308 1.00 83.31 98 ILE A C 1
ATOM 812 O O . ILE A 1 98 ? -5.690 -3.196 -20.381 1.00 83.31 98 ILE A O 1
ATOM 816 N N . ALA A 1 99 ? -5.208 -1.326 -19.205 1.00 71.69 99 ALA A N 1
ATOM 817 C CA . ALA A 1 99 ? -5.015 -0.407 -20.329 1.00 71.69 99 ALA A CA 1
ATOM 818 C C . ALA A 1 99 ? -3.631 -0.570 -20.975 1.00 71.69 99 ALA A C 1
ATOM 820 O O . ALA A 1 99 ? -3.562 -0.379 -22.211 1.00 71.69 99 ALA A O 1
#

Sequence (99 aa):
MDAIRCREWRIFPGLSLLSDKLGHIIFVFAHIPLFFFVIWQLKHSKDIEAFMKGFNIFMIVHLGLHIMFLKHKNNKFKDWISWTIIIGAGLCGLLDLIA

InterPro domains:
  IPR046559 Protein of unknown function DUF6713 [PF20460] (1-98)

Secondary structure (DSSP, 8-state):
-HHHHTTGGGTSTTGGGS-HHHHHHHHHHHHHHHHHHHHHHHHH-S-HHHHHHHHHHHHHHHHHHHHHHHTSTT-----HHHHHHHHHHHHHHHHHHH-

Radius of gyration: 14.88 Å; chains: 1; bounding box: 33×20×43 Å

pLDDT: mean 77.13, std 10.02, range [55.06, 89.31]

Foldseek 3Di:
DVCLVLLVLCQDVPSVPPDSVVSNVCVVVVVVVVVVVLVCCCVPPPCVPVVLLVVLVVLLVQLVVVVVSVPPPSGPPPDVVVNCVSVVSNVVSVVSVVD